Protein AF-A0A2X3KJQ7-F1 (afdb_monomer)

Secondary structure (DSSP, 8-state):
---------------HHHHHHHHHHHTS-GGG---SSSPPPPHHHHHT--TTTT-------------HHHHHHHHTT-S-HHHHHHHHHHHHHHHHHHHHHHHHHH----------PPPP------------

Sequence (132 aa):
MSMVKHKRGTSSTLDVQHEAELKALANKSDEDIDYSDIPPSSDEQWSNAERGKFYRPLKTQASVRIDADVMEWLKRPGKGYQTRLNAILREAMLRDQNKKIIQAATWRPSSKITSSTPQTLPESLPPATESR

InterPro domains:
  IPR025528 BrnA antitoxin of type II toxin-antitoxin system [PF14384] (37-93)

Mean predicted aligned error: 20.02 Å

Solvent-accessible surface area (backbone atoms only — not comparable to full-atom values): 9215 Å² total; per-residue (Å²): 137,87,82,85,80,80,77,83,68,76,86,69,78,76,49,74,67,56,54,51,51,52,53,53,58,70,70,52,60,80,86,75,59,86,49,90,91,48,79,82,83,53,72,74,69,55,73,74,58,70,85,63,85,79,72,66,83,82,82,76,92,74,96,76,92,75,59,69,67,61,51,50,60,50,42,69,88,42,88,61,38,71,60,52,50,54,49,54,52,50,50,53,51,52,53,52,52,50,52,48,52,53,49,55,68,67,60,67,80,90,76,74,86,75,84,77,78,81,83,86,78,90,80,86,83,85,84,80,82,92,82,136

pLDDT: mean 70.66, std 14.79, range [35.72, 90.31]

Foldseek 3Di:
DDDDDDDPDDPPDQDPVNVVVVVVVVPDDPVPDDCPPPDDDDVVNVVPPDPCPPDDPDDDDDDDDDDPVVVVVLCVVHPDSVVVVVVVVVVVVVVVVVVVVVVVVVPDPPPDPDPPDDDDDDDDDDDDDDDD

Structure (mmCIF, N/CA/C/O backbone):
data_AF-A0A2X3KJQ7-F1
#
_entry.id   AF-A0A2X3KJQ7-F1
#
loop_
_atom_site.group_PDB
_atom_site.id
_atom_site.type_symbol
_atom_site.label_atom_id
_atom_site.label_alt_id
_atom_site.label_comp_id
_atom_site.label_asym_id
_atom_site.label_entity_id
_atom_site.label_seq_id
_atom_site.pdbx_PDB_ins_code
_atom_site.Cartn_x
_atom_site.Cartn_y
_atom_site.Cartn_z
_atom_site.occupancy
_atom_site.B_iso_or_equiv
_atom_site.auth_seq_id
_atom_site.auth_comp_id
_atom_site.auth_asym_id
_atom_site.auth_atom_id
_atom_site.pdbx_PDB_model_num
ATOM 1 N N . MET A 1 1 ? -31.976 -4.382 -8.370 1.00 39.41 1 MET A N 1
ATOM 2 C CA . MET A 1 1 ? -31.366 -4.239 -7.030 1.00 39.41 1 MET A CA 1
ATOM 3 C C . MET A 1 1 ? -31.173 -2.751 -6.762 1.00 39.41 1 MET A C 1
ATOM 5 O O . MET A 1 1 ? -30.512 -2.094 -7.555 1.00 39.41 1 MET A O 1
ATOM 9 N N . SER A 1 2 ? -31.838 -2.214 -5.735 1.00 45.72 2 SER A N 1
ATOM 10 C CA . SER A 1 2 ? -31.801 -0.792 -5.356 1.00 45.72 2 SER A CA 1
ATOM 11 C C . SER A 1 2 ? -30.571 -0.515 -4.487 1.00 45.72 2 SER A C 1
ATOM 13 O O . SER A 1 2 ? -30.313 -1.249 -3.537 1.00 45.72 2 SER A O 1
ATOM 15 N N . MET A 1 3 ? -29.791 0.509 -4.831 1.00 62.66 3 MET A N 1
ATOM 16 C CA . MET A 1 3 ? -28.576 0.890 -4.112 1.00 62.66 3 MET A CA 1
ATOM 17 C C . MET A 1 3 ? -28.922 1.938 -3.049 1.00 62.66 3 MET A C 1
ATOM 19 O O . MET A 1 3 ? -29.200 3.091 -3.379 1.00 62.66 3 MET A O 1
ATOM 23 N N . VAL A 1 4 ? -28.907 1.545 -1.774 1.00 65.56 4 VAL A N 1
ATOM 24 C CA . VAL A 1 4 ? -29.162 2.454 -0.648 1.00 65.56 4 VAL A CA 1
ATOM 25 C C . VAL A 1 4 ? -27.935 3.347 -0.442 1.00 65.56 4 VAL A C 1
ATOM 27 O O . VAL A 1 4 ? -26.893 2.915 0.047 1.00 65.56 4 VAL A O 1
ATOM 30 N N . LYS A 1 5 ? -28.035 4.612 -0.860 1.00 59.41 5 LYS A N 1
ATOM 31 C CA . LYS A 1 5 ? -27.019 5.638 -0.590 1.00 59.41 5 LYS A CA 1
ATOM 32 C C . LYS A 1 5 ? -27.167 6.130 0.848 1.00 59.41 5 LYS A C 1
ATOM 34 O O . LYS A 1 5 ? -28.048 6.934 1.135 1.00 59.41 5 LYS A O 1
ATOM 39 N N . HIS A 1 6 ? -26.265 5.725 1.737 1.00 59.75 6 HIS A N 1
ATOM 40 C CA . HIS A 1 6 ? -26.142 6.383 3.036 1.00 59.75 6 HIS A CA 1
ATOM 41 C C . HIS A 1 6 ? -25.439 7.737 2.870 1.00 59.75 6 HIS A C 1
ATOM 43 O O . HIS A 1 6 ? -24.253 7.815 2.539 1.00 59.75 6 HIS A O 1
ATOM 49 N N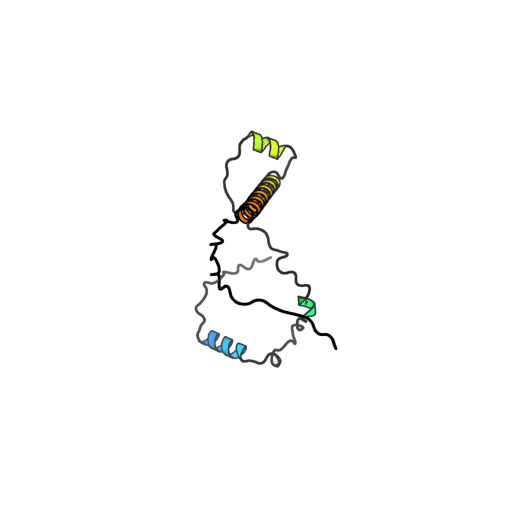 . LYS A 1 7 ? -26.177 8.824 3.110 1.00 55.22 7 LYS A N 1
ATOM 50 C CA . LYS A 1 7 ? -25.611 10.156 3.337 1.00 55.22 7 LYS A CA 1
ATOM 51 C C . LYS A 1 7 ? -24.963 10.114 4.721 1.00 55.22 7 LYS A C 1
ATOM 53 O O . LYS A 1 7 ? -25.676 10.075 5.715 1.00 55.22 7 LYS A O 1
ATOM 58 N N . ARG A 1 8 ? -23.628 10.059 4.796 1.00 54.28 8 ARG A N 1
ATOM 59 C CA . ARG A 1 8 ? -22.906 10.226 6.069 1.00 54.28 8 ARG A CA 1
ATOM 60 C C . ARG A 1 8 ? -23.232 11.627 6.583 1.00 54.28 8 ARG A C 1
ATOM 62 O O . ARG A 1 8 ? -22.736 12.608 6.033 1.00 54.28 8 ARG A O 1
ATOM 69 N N . GLY A 1 9 ? -24.176 11.700 7.517 1.00 50.09 9 GLY A N 1
ATOM 70 C CA . GLY A 1 9 ? -24.637 12.945 8.106 1.00 50.09 9 GLY A CA 1
ATOM 71 C C . GLY A 1 9 ? -23.474 13.681 8.756 1.00 50.09 9 GLY A C 1
ATOM 72 O O . GLY A 1 9 ? -22.574 13.066 9.326 1.00 50.09 9 GLY A O 1
ATOM 73 N N . THR A 1 10 ? -23.499 15.003 8.636 1.00 54.44 10 THR A N 1
ATOM 74 C CA . THR A 1 10 ? -22.808 15.925 9.539 1.00 54.44 10 THR A CA 1
ATOM 75 C C . THR A 1 10 ? -22.993 15.436 10.973 1.00 54.44 10 THR A C 1
ATOM 77 O O . THR A 1 10 ? -24.127 15.126 11.332 1.00 54.44 10 THR A O 1
ATOM 80 N N . SER A 1 11 ? -21.919 15.337 11.762 1.00 53.81 11 SER A N 1
ATOM 81 C CA . SER A 1 11 ? -21.986 14.991 13.186 1.00 53.81 11 SER A CA 1
ATOM 82 C C . SER A 1 11 ? -22.925 15.973 13.883 1.00 53.81 11 SER A C 1
ATOM 84 O O . SER A 1 11 ? -22.536 17.103 14.176 1.00 53.81 11 SER A O 1
ATOM 86 N N . SER A 1 12 ? -24.186 15.585 14.049 1.00 57.59 12 SER A N 1
ATOM 87 C CA . SER A 1 12 ? -25.163 16.369 14.782 1.00 57.59 12 SER A CA 1
ATOM 88 C C . SER A 1 12 ? -24.672 16.457 16.218 1.00 57.59 12 SER A C 1
ATOM 90 O O . SER A 1 12 ? -24.383 15.426 16.826 1.00 57.59 12 SER A O 1
ATOM 92 N N . THR A 1 13 ? -24.559 17.679 16.739 1.00 62.81 13 THR A N 1
ATOM 93 C CA . THR A 1 13 ? -24.549 17.938 18.180 1.00 62.81 13 THR A CA 1
ATOM 94 C C . THR A 1 13 ? -25.601 17.038 18.820 1.00 62.81 13 THR A C 1
ATOM 96 O O . THR A 1 13 ? -26.747 17.044 18.366 1.00 62.81 13 THR A O 1
ATOM 99 N N . LEU A 1 14 ? -25.189 16.202 19.776 1.00 64.06 14 LEU A N 1
ATOM 100 C CA . LEU A 1 14 ? -26.095 15.277 20.446 1.00 64.06 14 LEU A CA 1
ATOM 101 C C . LEU A 1 14 ? -27.209 16.106 21.086 1.00 64.06 14 LEU A C 1
ATOM 103 O O . LEU A 1 14 ? -26.937 17.058 21.815 1.00 64.06 14 LEU A O 1
ATOM 107 N N . ASP A 1 15 ? -28.455 15.796 20.741 1.00 73.81 15 ASP A N 1
ATOM 108 C CA . ASP A 1 15 ? -29.596 16.433 21.383 1.00 73.81 15 ASP A CA 1
ATOM 109 C C . ASP A 1 15 ? -29.580 16.081 22.879 1.00 73.81 15 ASP A C 1
ATOM 111 O O . ASP A 1 15 ? -29.171 14.979 23.258 1.00 73.81 15 ASP A O 1
ATOM 115 N N . VAL A 1 16 ? -30.021 16.997 23.741 1.00 78.19 16 VAL A N 1
ATOM 116 C CA . VAL A 1 16 ? -29.966 16.839 25.209 1.00 78.19 16 VAL A CA 1
ATOM 117 C C . VAL A 1 16 ? -30.714 15.575 25.651 1.00 78.19 16 VAL A C 1
ATOM 119 O O . VAL A 1 16 ? -30.316 14.906 26.606 1.00 78.19 16 VAL A O 1
ATOM 122 N N . GLN A 1 17 ? -31.768 15.209 24.916 1.00 75.88 17 GLN A N 1
ATOM 123 C CA . GLN A 1 17 ? -32.507 13.964 25.123 1.00 75.88 17 GLN A CA 1
ATOM 124 C C . GLN A 1 17 ? -31.654 12.726 24.824 1.00 75.88 17 GLN A C 1
ATOM 126 O O . GLN A 1 17 ? -31.645 11.784 25.611 1.00 75.88 17 GLN A O 1
ATOM 131 N N . HIS A 1 18 ? -30.864 12.756 23.751 1.00 77.38 18 HIS A N 1
ATOM 132 C CA . HIS A 1 18 ? -29.998 11.644 23.370 1.00 77.38 18 HIS A CA 1
ATOM 133 C C . HIS A 1 18 ? -28.847 11.444 24.365 1.00 77.38 18 HIS A C 1
ATOM 135 O O . HIS A 1 18 ? -28.485 10.317 24.694 1.00 77.38 18 HIS A O 1
ATOM 141 N N . GLU A 1 19 ? -28.292 12.528 24.914 1.00 80.69 19 GLU A N 1
ATOM 142 C CA . GLU A 1 19 ? -27.293 12.427 25.983 1.00 80.69 19 GLU A CA 1
ATOM 143 C C . GLU A 1 19 ? -27.872 11.832 27.273 1.00 80.69 19 GLU A C 1
ATOM 145 O O . GLU A 1 19 ? -27.194 11.064 27.961 1.00 80.69 19 GLU A O 1
ATOM 150 N N . ALA A 1 20 ? -29.119 12.173 27.612 1.00 83.62 20 ALA A N 1
ATOM 151 C CA . ALA A 1 20 ? -29.810 11.602 28.764 1.00 83.62 20 ALA A CA 1
ATOM 152 C C . ALA A 1 20 ? -30.093 10.103 28.568 1.00 83.62 20 ALA A C 1
ATOM 154 O O . ALA A 1 20 ? -29.878 9.319 29.493 1.00 83.62 20 ALA A O 1
ATOM 155 N N . GLU A 1 21 ? -30.490 9.691 27.362 1.00 83.19 21 GLU A N 1
ATOM 156 C CA . GLU A 1 21 ? -30.668 8.281 26.992 1.00 83.19 21 GLU A CA 1
ATOM 157 C C . GLU A 1 21 ? -29.356 7.494 27.080 1.00 83.19 21 GLU A C 1
ATOM 159 O O . GLU A 1 21 ? -29.326 6.423 27.685 1.00 83.19 21 GLU A O 1
ATOM 164 N N . LEU A 1 22 ? -28.250 8.034 26.557 1.00 83.06 22 LEU A N 1
ATOM 165 C CA . LEU A 1 22 ? -26.932 7.396 26.643 1.00 83.06 22 LEU A CA 1
ATOM 166 C C . LEU A 1 22 ? -26.462 7.241 28.094 1.00 83.06 22 LEU A C 1
ATOM 168 O O . LEU A 1 22 ? -25.930 6.194 28.455 1.00 83.06 22 LEU A O 1
ATOM 172 N N . LYS A 1 23 ? -26.690 8.251 28.943 1.00 84.44 23 LYS A N 1
ATOM 173 C CA . LYS A 1 23 ? -26.389 8.166 30.382 1.00 84.44 23 LYS A CA 1
ATOM 174 C C . LYS A 1 23 ? -27.265 7.135 31.088 1.00 84.44 23 LYS A C 1
ATOM 176 O O . LYS A 1 23 ? -26.774 6.420 31.954 1.00 84.44 23 LYS A O 1
ATOM 181 N N . ALA A 1 24 ? -28.543 7.042 30.724 1.00 84.00 24 ALA A N 1
ATOM 182 C CA . ALA A 1 24 ? -29.436 6.025 31.265 1.00 84.00 24 ALA A CA 1
ATOM 183 C C . ALA A 1 24 ? -28.998 4.614 30.847 1.00 84.00 24 ALA A C 1
ATOM 185 O O . ALA A 1 24 ? -28.987 3.722 31.686 1.00 84.00 24 ALA A O 1
ATOM 186 N N . LEU A 1 25 ? -28.591 4.419 29.589 1.00 82.50 25 LEU A N 1
ATOM 187 C CA . LEU A 1 25 ? -28.057 3.147 29.093 1.00 82.50 25 LEU A CA 1
ATOM 188 C C . LEU A 1 25 ? -26.731 2.772 29.764 1.00 82.50 25 LEU A C 1
ATOM 190 O O . LEU A 1 25 ? -26.563 1.621 30.138 1.00 82.50 25 LEU A O 1
ATOM 194 N N . ALA A 1 26 ? -25.830 3.734 29.976 1.00 81.75 26 ALA A N 1
ATOM 195 C CA . ALA A 1 26 ? -24.552 3.499 30.651 1.00 81.75 26 ALA A CA 1
ATOM 196 C C . ALA A 1 26 ? -24.698 3.108 32.134 1.00 81.75 26 ALA A C 1
ATOM 198 O O . ALA A 1 26 ? -23.788 2.508 32.694 1.00 81.75 26 ALA A O 1
ATOM 199 N N . ASN A 1 27 ? -25.820 3.464 32.768 1.00 82.75 27 ASN A N 1
ATOM 200 C CA . ASN A 1 27 ? -26.117 3.130 34.163 1.00 82.75 27 ASN A CA 1
ATOM 201 C C . ASN A 1 27 ? -26.928 1.831 34.326 1.00 82.75 27 ASN A C 1
ATOM 203 O O . ASN A 1 27 ? -27.179 1.428 35.461 1.00 82.75 27 ASN A O 1
ATOM 207 N N . LYS A 1 28 ? -27.385 1.201 33.234 1.00 81.06 28 LYS A N 1
ATOM 208 C CA . LYS A 1 28 ? -28.057 -0.105 33.304 1.00 81.06 28 LYS A CA 1
ATOM 209 C C . LYS A 1 28 ? -27.034 -1.206 33.580 1.00 81.06 28 LYS A C 1
ATOM 211 O O . LYS A 1 28 ? -25.897 -1.113 33.129 1.00 81.06 28 LYS A O 1
ATOM 216 N N . SER A 1 29 ? -27.453 -2.226 34.326 1.00 80.12 29 SER A N 1
ATOM 217 C CA . SER A 1 29 ? -26.643 -3.420 34.567 1.00 80.12 29 SER A CA 1
ATOM 218 C C . SER A 1 29 ? -26.589 -4.282 33.308 1.00 80.12 29 SER A C 1
ATOM 220 O O . SER A 1 29 ? -27.579 -4.375 32.580 1.00 80.12 29 SER A O 1
ATOM 222 N N . ASP A 1 30 ? -25.466 -4.963 33.086 1.00 74.50 30 ASP A N 1
ATOM 223 C CA . ASP A 1 30 ? -25.308 -5.900 31.970 1.00 74.50 30 ASP A CA 1
ATOM 224 C C . ASP A 1 30 ? -26.293 -7.085 32.060 1.00 74.50 30 ASP A C 1
ATOM 226 O O . ASP A 1 30 ? -26.659 -7.670 31.043 1.00 74.50 30 ASP A O 1
ATOM 230 N N . GLU A 1 31 ? -26.779 -7.413 33.263 1.00 75.94 31 GLU A N 1
ATOM 231 C CA . GLU A 1 31 ? -27.771 -8.476 33.498 1.00 75.94 31 GLU A CA 1
ATOM 232 C C . GLU A 1 31 ? -29.174 -8.129 32.970 1.00 75.94 31 GLU A C 1
ATOM 234 O O . GLU A 1 31 ? -29.962 -9.029 32.682 1.00 75.94 31 GLU A O 1
ATOM 239 N N . ASP A 1 32 ? -29.478 -6.837 32.807 1.00 78.69 32 ASP A N 1
ATOM 240 C CA . ASP A 1 32 ? -30.759 -6.354 32.275 1.00 78.69 32 ASP A CA 1
ATOM 241 C C . ASP A 1 32 ? -30.767 -6.291 30.732 1.00 78.69 32 ASP A C 1
ATOM 243 O O . ASP A 1 32 ? -31.736 -5.819 30.124 1.00 78.69 32 ASP A O 1
ATOM 247 N N . ILE A 1 33 ? -29.679 -6.717 30.076 1.00 79.56 33 ILE A N 1
ATOM 248 C CA . ILE A 1 33 ? -29.561 -6.724 28.616 1.00 79.56 33 ILE A CA 1
ATOM 249 C C . ILE A 1 33 ? -30.283 -7.955 28.054 1.00 79.56 33 ILE A C 1
ATOM 251 O O . ILE A 1 33 ? -29.944 -9.099 28.348 1.00 79.56 33 ILE A O 1
ATOM 255 N N . ASP A 1 34 ? -31.278 -7.714 27.204 1.00 80.38 34 ASP A N 1
ATOM 256 C CA . ASP A 1 34 ? -32.017 -8.768 26.511 1.00 80.38 34 ASP A CA 1
ATOM 257 C C . ASP A 1 34 ? -31.211 -9.328 25.324 1.00 80.38 34 ASP A C 1
ATOM 259 O O . ASP A 1 34 ? -30.961 -8.633 24.337 1.00 80.38 34 ASP A O 1
ATOM 263 N N . TYR A 1 35 ? -30.830 -10.605 25.417 1.00 76.44 35 TYR A N 1
ATOM 264 C CA . TYR A 1 35 ? -30.118 -11.364 24.379 1.00 76.44 35 TYR A CA 1
ATOM 265 C C . TYR A 1 35 ? -31.026 -12.349 23.618 1.00 76.44 35 TYR A C 1
ATOM 267 O O . TYR A 1 35 ? -30.534 -13.252 22.941 1.00 76.44 35 TYR A O 1
ATOM 275 N N . SER A 1 36 ? -32.353 -12.223 23.724 1.00 80.00 36 SER A N 1
ATOM 276 C CA . SER A 1 36 ? -33.303 -13.170 23.117 1.00 80.00 36 SER A CA 1
ATOM 277 C C . SER A 1 36 ? -33.192 -13.285 21.588 1.00 80.00 36 SER A C 1
ATOM 279 O O . SER A 1 36 ? -33.422 -14.366 21.046 1.00 80.00 36 SER A O 1
ATOM 281 N N . ASP A 1 37 ? -32.804 -12.208 20.898 1.00 82.56 37 ASP A N 1
ATOM 282 C CA . ASP A 1 37 ? -32.635 -12.171 19.434 1.00 82.56 37 ASP A CA 1
ATOM 283 C C . ASP A 1 37 ? -31.206 -12.532 18.977 1.00 82.56 37 ASP A C 1
ATOM 285 O O . ASP A 1 37 ? -30.989 -12.987 17.854 1.00 82.56 37 ASP A O 1
ATOM 289 N N . ILE A 1 38 ? -30.196 -12.344 19.836 1.00 76.19 38 ILE A N 1
ATOM 290 C CA . ILE A 1 38 ? -28.784 -12.475 19.453 1.00 76.19 38 ILE A CA 1
ATOM 291 C C . ILE A 1 38 ? -28.026 -13.233 20.546 1.00 76.19 38 ILE A C 1
ATOM 293 O O . ILE A 1 38 ? -27.890 -12.711 21.653 1.00 76.19 38 ILE A O 1
ATOM 297 N N . PRO A 1 39 ? -27.472 -14.426 20.250 1.00 77.12 39 PRO A N 1
ATOM 298 C CA . PRO A 1 39 ? -26.730 -15.184 21.244 1.00 77.12 39 PRO A CA 1
ATOM 299 C C . PRO A 1 39 ? -25.523 -14.373 21.743 1.00 77.12 39 PRO A C 1
ATOM 301 O O . PRO A 1 39 ? -24.845 -13.725 20.936 1.00 77.12 39 PRO A O 1
ATOM 304 N N . PRO A 1 40 ? -25.225 -14.415 23.052 1.00 75.00 40 PRO A N 1
ATOM 305 C CA . PRO A 1 40 ? -24.106 -13.681 23.620 1.00 75.00 40 PRO A CA 1
ATOM 306 C C . PRO A 1 40 ? -22.794 -14.165 22.999 1.00 75.00 40 PRO A C 1
ATOM 308 O O . PRO A 1 40 ? -22.551 -15.368 22.870 1.00 75.00 40 PRO A O 1
ATOM 311 N N . SER A 1 41 ? -21.933 -13.225 22.605 1.00 72.62 41 SER A N 1
ATOM 312 C CA . SER A 1 41 ? -20.613 -13.580 22.093 1.00 72.62 41 SER A CA 1
ATOM 313 C C . SER A 1 41 ? -19.720 -14.024 23.248 1.00 72.62 41 SER A C 1
ATOM 315 O O . SER A 1 41 ? -19.435 -13.225 24.136 1.00 72.62 41 SER A O 1
ATOM 317 N N . SER A 1 42 ? -19.264 -15.274 23.238 1.00 75.94 42 SER A N 1
ATOM 318 C CA . SER A 1 42 ? -18.309 -15.778 24.233 1.00 75.94 42 SER A CA 1
ATOM 319 C C . SER A 1 42 ? -16.906 -15.223 23.980 1.00 75.94 42 SER A C 1
ATOM 321 O O . SER A 1 42 ? -16.511 -15.091 22.818 1.00 75.94 42 SER A O 1
ATOM 323 N N . ASP A 1 43 ? -16.103 -15.029 25.025 1.00 71.62 43 ASP A N 1
ATOM 324 C CA . ASP A 1 43 ? -14.681 -14.658 24.903 1.00 71.62 43 ASP A CA 1
ATOM 325 C C . ASP A 1 43 ? -13.883 -15.630 24.010 1.00 71.62 43 ASP A C 1
ATOM 327 O O . ASP A 1 43 ? -12.956 -15.233 23.300 1.00 71.62 43 ASP A O 1
ATOM 331 N N . GLU A 1 44 ? -14.296 -16.899 23.948 1.00 72.56 44 GLU A N 1
ATOM 332 C CA . GLU A 1 44 ? -13.712 -17.913 23.064 1.00 72.56 44 GLU A CA 1
ATOM 333 C C . GLU A 1 44 ? -13.860 -17.568 21.571 1.00 72.56 44 GLU A C 1
ATOM 335 O O . GLU A 1 44 ? -12.953 -17.839 20.782 1.00 72.56 44 GLU A O 1
ATOM 340 N N . GLN A 1 45 ? -14.948 -16.901 21.170 1.00 69.06 45 GLN A N 1
ATOM 341 C CA . GLN A 1 45 ? -15.146 -16.435 19.789 1.00 69.06 45 GLN A CA 1
ATOM 342 C C . GLN A 1 45 ? -14.207 -15.273 19.445 1.00 69.06 45 GLN A C 1
ATOM 344 O O . GLN A 1 45 ? -13.779 -15.139 18.297 1.00 69.06 45 GLN A O 1
ATOM 349 N N . TRP A 1 46 ? -13.843 -14.466 20.442 1.00 71.69 46 TRP A N 1
ATOM 350 C CA . TRP A 1 46 ? -12.911 -13.351 20.293 1.00 71.69 46 TRP A CA 1
ATOM 351 C C . TRP A 1 46 ? -11.443 -13.777 20.392 1.00 71.69 46 TRP A C 1
ATOM 353 O O . TRP A 1 46 ? -10.581 -13.091 19.845 1.00 71.69 4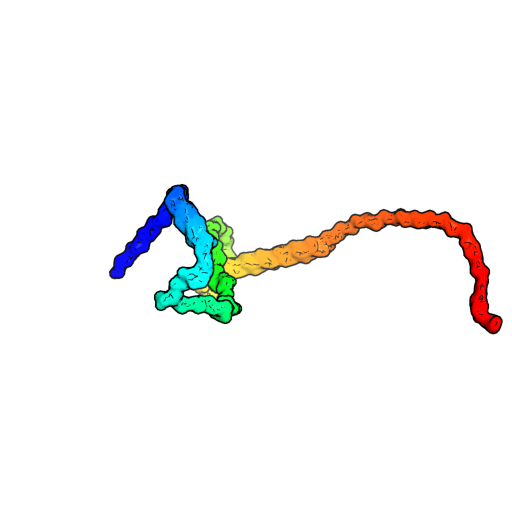6 TRP A O 1
ATOM 363 N N . SER A 1 47 ? -11.146 -14.929 21.002 1.00 72.88 47 SER A N 1
ATOM 364 C CA . SER A 1 47 ? -9.775 -15.451 21.138 1.00 72.88 47 SER A CA 1
ATOM 365 C C . SER A 1 47 ? -9.048 -15.625 19.793 1.00 72.88 47 SER A C 1
ATOM 367 O O . SER A 1 47 ? -7.847 -15.384 19.694 1.00 72.88 47 SER A O 1
ATOM 369 N N . ASN A 1 48 ? -9.793 -15.963 18.736 1.00 68.69 48 ASN A N 1
ATOM 370 C CA . ASN A 1 48 ? -9.283 -16.131 17.372 1.00 68.69 48 ASN A CA 1
ATOM 371 C C . ASN A 1 48 ? -9.534 -14.903 16.476 1.00 68.69 48 ASN A C 1
ATOM 373 O O . ASN A 1 48 ? -9.324 -14.960 15.259 1.00 68.69 48 ASN A O 1
ATOM 377 N N . ALA A 1 49 ? -10.017 -13.791 17.038 1.00 68.56 49 ALA A N 1
ATOM 378 C CA . ALA A 1 49 ? -10.312 -12.590 16.274 1.00 68.56 49 ALA A CA 1
ATOM 379 C C . ALA A 1 49 ? -9.012 -11.890 15.848 1.00 68.56 49 ALA A C 1
ATOM 381 O O . ALA A 1 49 ? -8.388 -11.130 16.587 1.00 68.56 49 ALA A O 1
ATOM 382 N N . GLU A 1 50 ? -8.602 -12.117 14.603 1.00 68.19 50 GLU A N 1
ATOM 383 C CA . GLU A 1 50 ? -7.439 -11.449 14.026 1.00 68.19 50 GLU A CA 1
ATOM 384 C C . GLU A 1 50 ? -7.768 -9.998 13.636 1.00 68.19 50 GLU A C 1
ATOM 386 O O . GLU A 1 50 ? -8.355 -9.706 12.584 1.00 68.19 50 GLU A O 1
ATOM 391 N N . ARG A 1 51 ? -7.341 -9.051 14.477 1.00 67.88 51 ARG A N 1
ATOM 392 C CA . ARG A 1 51 ? -7.434 -7.619 14.180 1.00 67.88 51 ARG A CA 1
ATOM 393 C C . ARG A 1 51 ? -6.509 -7.271 13.010 1.00 67.88 51 ARG A C 1
ATOM 395 O O . ARG A 1 51 ? -5.295 -7.402 13.099 1.00 67.88 51 ARG A O 1
ATOM 402 N N . GLY A 1 52 ? -7.083 -6.762 11.920 1.00 64.25 52 GLY A N 1
ATOM 403 C CA . GLY A 1 52 ? -6.306 -6.192 10.815 1.00 64.25 52 GLY A CA 1
ATOM 404 C C . GLY A 1 52 ? -6.056 -7.100 9.608 1.00 64.25 52 GLY A C 1
ATOM 405 O O . GLY A 1 52 ? -5.324 -6.670 8.719 1.00 64.25 52 GLY A O 1
ATOM 406 N N . LYS A 1 53 ? -6.713 -8.270 9.480 1.00 61.53 53 LYS A N 1
ATOM 407 C CA . LYS A 1 53 ? -6.672 -9.084 8.234 1.00 61.53 53 LYS A CA 1
ATOM 408 C C . LYS A 1 53 ? -6.949 -8.280 6.960 1.00 61.53 53 LYS A C 1
ATOM 410 O O . LYS A 1 53 ? -6.423 -8.584 5.894 1.00 61.53 53 LYS A O 1
ATOM 415 N N . PHE A 1 54 ? -7.775 -7.243 7.067 1.00 60.16 54 PHE A N 1
ATOM 416 C CA . PHE A 1 54 ? -8.162 -6.389 5.945 1.00 60.16 54 PHE A CA 1
ATOM 417 C C . PHE A 1 54 ? -7.340 -5.103 5.824 1.00 60.16 54 PHE A C 1
ATOM 419 O O . PHE A 1 54 ? -7.689 -4.244 5.011 1.00 60.16 54 PHE A O 1
ATOM 426 N N . TYR A 1 55 ? -6.256 -4.944 6.593 1.00 59.91 55 TYR A N 1
ATOM 427 C CA . TYR A 1 55 ? -5.381 -3.789 6.440 1.00 59.91 55 TYR A CA 1
ATOM 428 C C . TYR A 1 55 ? -4.726 -3.819 5.057 1.00 59.91 55 TYR A C 1
ATOM 430 O O . TYR A 1 55 ? -3.809 -4.589 4.771 1.00 59.91 55 TYR A O 1
ATOM 438 N N . ARG A 1 56 ? -5.220 -2.956 4.172 1.00 63.22 56 ARG A N 1
ATOM 439 C CA . ARG A 1 56 ? -4.614 -2.682 2.875 1.00 63.22 56 ARG A CA 1
ATOM 440 C C . ARG A 1 56 ? -3.908 -1.337 2.985 1.00 63.22 56 ARG A C 1
ATOM 442 O O . ARG A 1 56 ? -4.583 -0.343 3.251 1.00 63.22 56 ARG A O 1
ATOM 449 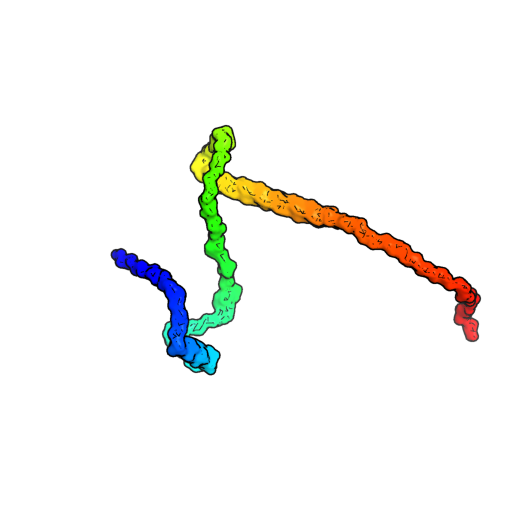N N . PRO A 1 57 ? -2.586 -1.276 2.757 1.00 68.25 57 PRO A N 1
ATOM 450 C CA . PRO A 1 57 ? -1.887 -0.008 2.633 1.00 68.25 57 PRO A CA 1
ATOM 451 C C . PRO A 1 57 ? -2.605 0.862 1.599 1.00 68.25 57 PRO A C 1
ATOM 453 O O . PRO A 1 57 ? -2.775 0.448 0.446 1.00 68.25 57 PRO A O 1
ATOM 456 N N . LEU A 1 58 ? -3.059 2.040 2.027 1.00 68.44 58 LEU A N 1
ATOM 457 C CA . LEU A 1 58 ? -3.688 3.023 1.154 1.00 68.44 58 LEU A CA 1
ATOM 458 C C . LEU A 1 58 ? -2.661 3.425 0.096 1.00 68.44 58 LEU A C 1
ATOM 460 O O . LEU A 1 58 ? -1.619 4.000 0.404 1.00 68.44 58 LEU A O 1
ATOM 464 N N . LYS A 1 59 ? -2.926 3.061 -1.159 1.00 66.06 59 LYS A N 1
ATOM 465 C CA . LYS A 1 59 ? -2.067 3.447 -2.275 1.00 66.06 59 LYS A CA 1
ATOM 466 C C . LYS A 1 59 ? -2.332 4.914 -2.582 1.00 66.06 59 LYS A C 1
ATOM 468 O O . LYS A 1 59 ? -3.332 5.239 -3.215 1.00 66.06 59 LYS A O 1
ATOM 473 N N . THR A 1 60 ? -1.447 5.790 -2.131 1.00 70.69 60 THR A N 1
ATOM 474 C CA . THR A 1 60 ? -1.480 7.201 -2.517 1.00 70.69 60 THR A CA 1
ATOM 475 C C . THR A 1 60 ? -1.009 7.332 -3.963 1.00 70.69 60 THR A C 1
ATOM 477 O O . THR A 1 60 ? 0.047 6.814 -4.327 1.00 70.69 60 THR A O 1
ATOM 480 N N . GLN A 1 61 ? -1.795 8.005 -4.804 1.00 69.19 61 GLN A N 1
ATOM 481 C CA . GLN A 1 61 ? -1.403 8.288 -6.181 1.00 69.19 61 GLN A CA 1
ATOM 482 C C . GLN A 1 61 ? -0.337 9.389 -6.184 1.00 69.19 61 GLN A C 1
ATOM 484 O O . GLN A 1 61 ? -0.636 10.551 -5.926 1.00 69.19 61 GLN A O 1
ATOM 489 N N . ALA A 1 62 ? 0.904 9.021 -6.496 1.00 72.00 62 ALA A N 1
ATOM 490 C CA . ALA A 1 62 ? 1.988 9.956 -6.770 1.00 72.00 62 ALA A CA 1
ATOM 491 C C . ALA A 1 62 ? 2.369 9.859 -8.254 1.00 72.00 62 ALA A C 1
ATOM 493 O O . ALA A 1 62 ? 2.565 8.760 -8.776 1.00 72.00 62 ALA A O 1
ATOM 494 N N . SER A 1 63 ? 2.458 10.999 -8.944 1.00 75.00 63 SER A N 1
ATOM 495 C CA . SER A 1 63 ? 2.921 11.057 -10.334 1.00 75.00 63 SER A CA 1
ATOM 496 C C . SER A 1 63 ? 4.435 11.253 -10.350 1.00 75.00 63 SER A C 1
ATOM 498 O O . SER A 1 63 ? 4.918 12.351 -10.085 1.00 75.00 63 SER A O 1
ATOM 500 N N . VAL A 1 64 ? 5.181 10.192 -10.655 1.00 81.75 64 VAL A N 1
ATOM 501 C CA . VAL A 1 64 ? 6.650 10.203 -10.744 1.00 81.75 64 VAL A CA 1
ATOM 502 C C . VAL A 1 64 ? 7.061 9.915 -12.186 1.00 81.75 64 VAL A C 1
ATOM 504 O O . VAL A 1 64 ? 6.476 9.047 -12.836 1.00 81.75 64 VAL A O 1
ATOM 507 N N . ARG A 1 65 ? 8.055 10.649 -12.696 1.00 84.25 65 ARG A N 1
ATOM 508 C CA . ARG A 1 65 ? 8.677 10.359 -13.994 1.00 84.25 65 ARG A CA 1
ATOM 509 C C . ARG A 1 65 ? 9.748 9.290 -13.798 1.00 84.25 65 ARG A C 1
ATOM 511 O O . ARG A 1 65 ? 10.547 9.400 -12.877 1.00 84.25 65 ARG A O 1
ATOM 518 N N . ILE A 1 66 ? 9.722 8.264 -14.640 1.00 84.81 66 ILE A N 1
ATOM 519 C CA . ILE A 1 66 ? 10.677 7.153 -14.634 1.00 84.81 66 ILE A CA 1
ATOM 520 C C . ILE A 1 66 ? 11.361 7.145 -15.998 1.00 84.81 66 ILE A C 1
ATOM 522 O O . ILE A 1 66 ? 10.690 7.369 -17.010 1.00 84.81 66 ILE A O 1
ATOM 526 N N . ASP A 1 67 ? 12.666 6.891 -16.014 1.00 89.31 67 ASP A N 1
ATOM 527 C CA . ASP A 1 67 ? 13.448 6.778 -17.240 1.00 89.31 67 ASP A CA 1
ATOM 528 C C . ASP A 1 67 ? 12.950 5.635 -18.146 1.00 89.31 67 ASP A C 1
ATOM 530 O O . ASP A 1 67 ? 12.351 4.644 -17.703 1.00 89.31 67 ASP A O 1
ATOM 534 N N . ALA A 1 68 ? 13.150 5.801 -19.454 1.00 86.88 68 ALA A N 1
ATOM 535 C CA . ALA A 1 68 ? 12.588 4.910 -20.468 1.00 86.88 68 ALA A CA 1
ATOM 536 C C . ALA A 1 68 ? 13.199 3.497 -20.430 1.00 86.88 68 ALA A C 1
ATOM 538 O O . ALA A 1 68 ? 12.486 2.512 -20.622 1.00 86.88 68 ALA A O 1
ATOM 539 N N . ASP A 1 69 ? 14.487 3.398 -20.121 1.00 89.44 69 ASP A N 1
ATOM 540 C CA . ASP A 1 69 ? 15.253 2.160 -19.961 1.00 89.44 69 ASP A CA 1
ATOM 541 C C . ASP A 1 69 ? 14.793 1.348 -18.738 1.00 89.44 69 ASP A C 1
ATOM 543 O O . ASP A 1 69 ? 14.563 0.138 -18.827 1.00 89.44 69 ASP A O 1
ATOM 547 N N . VAL A 1 70 ? 14.558 2.019 -17.608 1.00 87.38 70 VAL A N 1
ATOM 548 C CA . VAL A 1 70 ? 13.994 1.414 -16.394 1.00 87.38 70 VAL A CA 1
ATOM 549 C C . VAL A 1 70 ? 12.582 0.909 -16.673 1.00 87.38 70 VAL A C 1
ATOM 551 O O . VAL A 1 70 ? 12.203 -0.185 -16.242 1.00 87.38 70 VAL A O 1
ATOM 554 N N . MET A 1 71 ? 11.799 1.673 -17.438 1.00 87.06 71 MET A N 1
ATOM 555 C CA . MET A 1 71 ? 10.456 1.270 -17.835 1.00 87.06 71 MET A CA 1
ATOM 556 C C . MET A 1 71 ? 10.465 0.039 -18.749 1.00 87.06 71 MET A C 1
ATOM 558 O O . MET A 1 71 ? 9.630 -0.857 -18.589 1.00 87.06 71 MET A O 1
ATOM 562 N N . GLU A 1 72 ? 11.392 -0.021 -19.700 1.00 89.19 72 GLU A N 1
ATOM 563 C CA . GLU A 1 72 ? 11.569 -1.163 -20.594 1.00 89.19 72 GLU A CA 1
ATOM 564 C C . GLU A 1 72 ? 11.995 -2.413 -19.816 1.00 89.19 72 GLU A C 1
ATOM 566 O O . GLU A 1 72 ? 11.373 -3.472 -19.949 1.00 89.19 72 GLU A O 1
ATOM 571 N N . TRP A 1 73 ? 12.966 -2.276 -18.911 1.00 89.44 73 TRP A N 1
ATOM 572 C CA . TRP A 1 73 ? 13.398 -3.355 -18.026 1.00 89.44 73 TRP A CA 1
ATOM 573 C C . TRP A 1 73 ? 12.251 -3.887 -17.156 1.00 89.44 73 TRP A C 1
ATOM 575 O O . TRP A 1 73 ? 12.031 -5.099 -17.090 1.00 89.44 73 TRP A O 1
ATOM 585 N N . LEU A 1 74 ? 11.448 -2.999 -16.560 1.00 88.81 74 LEU A N 1
ATOM 586 C CA . LEU A 1 74 ? 10.272 -3.381 -15.772 1.00 88.81 74 LEU A CA 1
ATOM 587 C C . LEU A 1 74 ? 9.187 -4.064 -16.613 1.00 88.81 74 LEU A C 1
ATOM 589 O O . LEU A 1 74 ? 8.413 -4.865 -16.083 1.00 88.81 74 LEU A O 1
ATOM 593 N N . LYS A 1 75 ? 9.100 -3.779 -17.913 1.00 88.94 75 LYS A N 1
ATOM 594 C CA . LYS A 1 75 ? 8.137 -4.424 -18.817 1.00 88.94 75 LYS A CA 1
ATOM 595 C C . LYS A 1 75 ? 8.601 -5.784 -19.340 1.00 88.94 75 LYS A C 1
ATOM 597 O O . LYS A 1 75 ? 7.733 -6.560 -19.732 1.00 88.94 75 LYS A O 1
ATOM 602 N N . ARG A 1 76 ? 9.900 -6.119 -19.294 1.00 88.75 76 ARG A N 1
ATOM 603 C CA . ARG A 1 76 ? 10.447 -7.402 -19.802 1.00 88.75 76 ARG A CA 1
ATOM 604 C C . ARG A 1 76 ? 9.679 -8.657 -19.344 1.00 88.75 76 ARG A C 1
ATOM 606 O O . ARG A 1 76 ? 9.375 -9.487 -20.191 1.00 88.75 76 ARG A O 1
ATOM 613 N N . PRO A 1 77 ? 9.292 -8.803 -18.061 1.00 84.25 77 PRO A N 1
ATOM 614 C CA . PRO A 1 77 ? 8.533 -9.963 -17.575 1.00 84.25 77 PRO A CA 1
ATOM 615 C C . PRO A 1 77 ? 7.026 -9.928 -17.897 1.00 84.25 77 PRO A C 1
ATOM 617 O O . PRO A 1 77 ? 6.276 -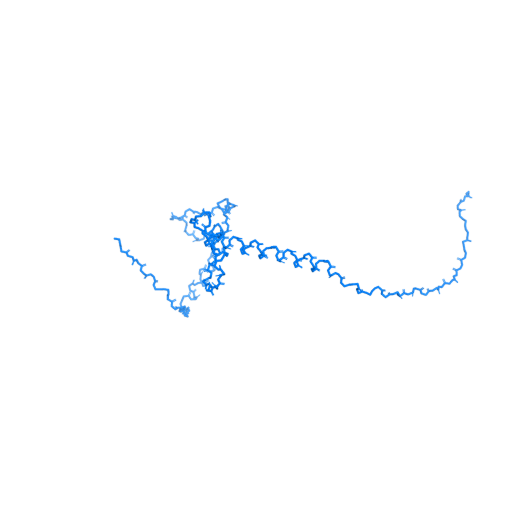10.770 -17.411 1.00 84.25 77 PRO A O 1
ATOM 620 N N . GLY A 1 78 ? 6.541 -8.933 -18.649 1.00 85.62 78 GLY A N 1
ATOM 621 C CA . GLY A 1 78 ? 5.141 -8.819 -19.066 1.00 85.62 78 GLY A CA 1
ATOM 622 C C . GLY A 1 78 ? 4.274 -7.925 -18.170 1.00 85.62 78 GLY A C 1
ATOM 623 O O . GLY A 1 78 ? 4.738 -6.925 -17.612 1.00 85.62 78 GLY A O 1
ATOM 624 N N . LYS A 1 79 ? 2.978 -8.257 -18.052 1.00 82.00 79 LYS A N 1
ATOM 625 C CA . LYS A 1 79 ? 1.981 -7.474 -17.292 1.00 82.00 79 LYS A CA 1
ATOM 626 C C . LYS A 1 79 ? 2.341 -7.378 -15.798 1.00 82.00 79 LYS A C 1
ATOM 628 O O . LYS A 1 79 ? 3.040 -8.219 -15.239 1.00 82.00 79 LYS A O 1
ATOM 633 N N . GLY A 1 80 ? 1.879 -6.312 -15.140 1.00 85.69 80 GLY A N 1
ATOM 634 C CA . GLY A 1 80 ? 2.068 -6.120 -13.693 1.00 85.69 80 GLY A CA 1
ATOM 635 C C . GLY A 1 80 ? 3.320 -5.338 -13.274 1.00 85.69 80 GLY A C 1
ATOM 636 O O . GLY A 1 80 ? 3.726 -5.423 -12.115 1.00 85.69 80 GLY A O 1
ATOM 637 N N . TYR A 1 81 ? 3.917 -4.545 -14.170 1.00 88.31 81 TYR A N 1
ATOM 638 C CA . TYR A 1 81 ? 5.069 -3.693 -13.840 1.00 88.31 81 TYR A CA 1
ATOM 639 C C . TYR A 1 81 ? 4.794 -2.741 -12.658 1.00 88.31 81 TYR A C 1
ATOM 641 O O . TYR A 1 81 ? 5.682 -2.520 -11.847 1.00 88.31 81 TYR A O 1
ATOM 649 N N . GLN A 1 82 ? 3.562 -2.231 -12.495 1.00 84.00 82 GLN A N 1
ATOM 650 C CA . GLN A 1 82 ? 3.192 -1.349 -11.373 1.00 84.00 82 GLN A CA 1
ATOM 651 C C . GLN A 1 82 ? 3.296 -2.055 -10.014 1.00 84.00 82 GLN A C 1
ATOM 653 O O . GLN A 1 82 ? 3.693 -1.454 -9.016 1.00 84.00 82 GLN A O 1
ATOM 658 N N . THR A 1 83 ? 2.936 -3.338 -9.956 1.00 86.06 83 THR A N 1
ATOM 659 C CA . THR A 1 83 ? 3.054 -4.144 -8.735 1.00 86.06 83 THR A CA 1
ATOM 660 C C . THR A 1 83 ? 4.521 -4.395 -8.407 1.00 86.06 83 THR A C 1
ATOM 662 O O . THR A 1 83 ? 4.917 -4.256 -7.253 1.00 86.06 83 THR A O 1
ATOM 665 N N . ARG A 1 84 ? 5.339 -4.687 -9.426 1.00 86.88 84 ARG A N 1
ATOM 666 C CA . ARG A 1 84 ? 6.786 -4.894 -9.275 1.00 86.88 84 ARG A CA 1
ATOM 667 C C . ARG A 1 84 ? 7.518 -3.617 -8.868 1.00 86.88 84 ARG A C 1
ATOM 669 O O . ARG A 1 84 ? 8.316 -3.662 -7.942 1.00 86.88 84 ARG A O 1
ATOM 676 N N . LEU A 1 85 ? 7.169 -2.477 -9.461 1.00 88.00 85 LEU A N 1
ATOM 677 C CA . LEU A 1 85 ? 7.681 -1.166 -9.058 1.00 88.00 85 LEU A CA 1
ATOM 678 C C . LEU A 1 85 ? 7.415 -0.901 -7.571 1.00 88.00 85 LEU A C 1
ATOM 680 O O . LEU A 1 85 ? 8.332 -0.582 -6.824 1.00 88.00 85 LEU A O 1
ATOM 684 N N . ASN A 1 86 ? 6.174 -1.099 -7.117 1.00 86.75 86 ASN A N 1
ATOM 685 C CA . ASN A 1 86 ? 5.830 -0.915 -5.706 1.00 86.75 86 ASN A CA 1
ATOM 686 C C . ASN A 1 86 ? 6.569 -1.894 -4.777 1.00 86.75 86 ASN A C 1
ATOM 688 O O . ASN A 1 86 ? 6.906 -1.526 -3.654 1.00 86.75 86 ASN A O 1
ATOM 692 N N . ALA A 1 87 ? 6.821 -3.129 -5.223 1.00 88.00 87 ALA A N 1
ATOM 693 C CA . ALA A 1 87 ? 7.598 -4.103 -4.458 1.00 88.00 87 ALA A CA 1
ATOM 694 C C . ALA A 1 87 ? 9.063 -3.663 -4.301 1.00 88.00 87 ALA A C 1
ATOM 696 O O . ALA A 1 87 ? 9.566 -3.651 -3.180 1.00 88.00 87 ALA A O 1
ATOM 697 N N . ILE A 1 88 ? 9.699 -3.215 -5.390 1.00 90.06 88 ILE A N 1
ATOM 698 C CA . ILE A 1 88 ? 11.079 -2.699 -5.389 1.00 90.06 88 ILE A CA 1
ATOM 699 C C . ILE A 1 88 ? 11.196 -1.471 -4.479 1.00 90.06 88 ILE A C 1
ATOM 701 O O . ILE A 1 88 ? 12.107 -1.391 -3.660 1.00 90.06 88 ILE A O 1
ATOM 705 N N . LEU A 1 89 ? 10.251 -0.530 -4.574 1.00 88.12 89 LEU A N 1
ATOM 706 C CA . LEU A 1 89 ? 10.238 0.662 -3.721 1.00 88.12 89 LEU A CA 1
ATOM 707 C C . LEU A 1 89 ? 10.093 0.305 -2.237 1.00 88.12 89 LEU A C 1
ATOM 709 O O . LEU A 1 89 ? 10.794 0.870 -1.398 1.00 88.12 89 LEU A O 1
ATOM 713 N N . ARG A 1 90 ? 9.221 -0.657 -1.904 1.00 87.25 90 ARG A N 1
ATOM 714 C CA . ARG A 1 90 ? 9.071 -1.145 -0.525 1.00 87.25 90 ARG A CA 1
ATOM 715 C C . ARG A 1 90 ? 10.362 -1.783 -0.020 1.00 87.25 90 ARG A C 1
ATOM 717 O O . ARG A 1 90 ? 10.766 -1.520 1.107 1.00 87.25 90 ARG A O 1
ATOM 724 N N . GLU A 1 91 ? 11.005 -2.608 -0.835 1.00 89.56 91 GLU A N 1
ATOM 725 C CA . GLU A 1 91 ? 12.267 -3.244 -0.469 1.00 89.56 91 GLU A CA 1
ATOM 726 C C . GLU A 1 91 ? 13.377 -2.209 -0.238 1.00 89.56 91 GLU A C 1
ATOM 728 O O . GLU A 1 91 ? 14.069 -2.265 0.779 1.00 89.56 91 GLU A O 1
ATOM 733 N N . ALA A 1 92 ? 13.510 -1.224 -1.128 1.00 90.31 92 ALA A N 1
ATOM 734 C CA . ALA A 1 92 ? 14.470 -0.133 -0.980 1.00 90.31 92 ALA A CA 1
ATOM 735 C C . ALA A 1 92 ? 14.222 0.684 0.301 1.00 90.31 92 ALA A C 1
ATOM 737 O O . ALA A 1 92 ? 15.163 0.963 1.043 1.00 90.31 92 ALA A O 1
ATOM 738 N N . MET A 1 93 ? 12.958 1.002 0.602 1.00 89.56 93 MET A N 1
ATOM 739 C CA . MET A 1 93 ? 12.556 1.682 1.838 1.00 89.56 93 MET A CA 1
ATOM 740 C C . MET A 1 93 ? 12.947 0.879 3.086 1.00 89.56 93 MET A C 1
ATOM 742 O O . MET A 1 93 ? 13.531 1.438 4.011 1.00 89.56 93 MET A O 1
ATOM 746 N N . LEU A 1 94 ? 12.652 -0.425 3.123 1.00 89.31 94 LEU A N 1
ATOM 747 C CA . LEU A 1 94 ? 12.988 -1.284 4.265 1.00 89.31 94 LEU A CA 1
ATOM 748 C C . LEU A 1 94 ? 14.504 -1.403 4.463 1.00 89.31 94 LEU A C 1
ATOM 750 O O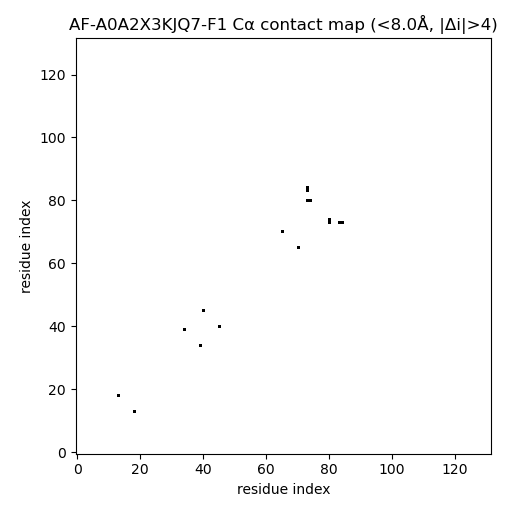 . LEU A 1 94 ? 14.985 -1.342 5.594 1.00 89.31 94 LEU A O 1
ATOM 754 N N . ARG A 1 95 ? 15.267 -1.524 3.370 1.00 88.25 95 ARG A N 1
ATOM 755 C CA . ARG A 1 95 ? 16.737 -1.544 3.412 1.00 88.25 95 ARG A CA 1
ATOM 756 C C . ARG A 1 95 ? 17.305 -0.238 3.976 1.00 88.25 95 ARG A C 1
ATOM 758 O O . ARG A 1 95 ? 18.197 -0.293 4.819 1.00 88.25 95 ARG A O 1
ATOM 765 N N . ASP A 1 96 ? 16.785 0.917 3.556 1.00 88.00 96 ASP A N 1
ATOM 766 C CA . ASP A 1 96 ? 17.210 2.228 4.071 1.00 88.00 96 ASP A CA 1
ATOM 767 C C . ASP A 1 96 ? 16.884 2.398 5.563 1.00 88.00 96 ASP A C 1
ATOM 769 O O . ASP A 1 96 ? 17.738 2.817 6.345 1.00 88.00 96 ASP A O 1
ATOM 773 N N . GLN A 1 97 ? 15.681 1.996 5.985 1.00 83.44 97 GLN A N 1
ATOM 774 C CA . GLN A 1 97 ? 15.289 2.019 7.397 1.00 83.44 97 GLN A CA 1
ATOM 775 C C . GLN A 1 97 ? 16.187 1.129 8.255 1.00 83.44 97 GLN A C 1
ATOM 777 O O . GLN A 1 97 ? 16.682 1.575 9.288 1.00 83.44 97 GLN A O 1
ATOM 782 N N . ASN A 1 98 ? 16.462 -0.097 7.808 1.00 79.75 98 ASN A N 1
ATOM 783 C CA . ASN A 1 98 ? 17.350 -1.000 8.531 1.00 79.75 98 ASN A CA 1
ATOM 784 C C . ASN A 1 98 ? 18.780 -0.438 8.618 1.00 79.75 98 ASN A C 1
ATOM 786 O O . ASN A 1 98 ? 19.411 -0.478 9.672 1.00 79.75 98 ASN A O 1
ATOM 790 N N . LYS A 1 99 ? 19.279 0.173 7.536 1.00 78.19 99 LYS A N 1
ATOM 791 C CA . LYS A 1 99 ? 20.591 0.832 7.521 1.00 78.19 99 LYS A CA 1
ATOM 792 C C . LYS A 1 99 ? 20.655 1.995 8.519 1.00 78.19 99 LYS A C 1
ATOM 794 O O . LYS A 1 99 ? 21.661 2.135 9.210 1.00 78.19 99 LYS A O 1
ATOM 799 N N . LYS A 1 100 ? 19.592 2.799 8.629 1.00 74.25 100 LYS A N 1
ATOM 800 C CA . LYS A 1 100 ? 19.477 3.883 9.621 1.00 74.25 100 LYS A CA 1
ATOM 801 C C . LYS A 1 100 ? 19.449 3.359 11.051 1.00 74.25 100 LYS A C 1
ATOM 803 O O . LYS A 1 100 ? 20.131 3.925 11.895 1.00 74.25 100 LYS A O 1
ATOM 808 N N . ILE A 1 101 ? 18.722 2.273 11.312 1.00 74.94 101 ILE A N 1
ATOM 809 C CA . ILE A 1 101 ? 18.690 1.627 12.633 1.00 74.94 101 ILE A CA 1
ATOM 810 C C . ILE A 1 101 ? 20.092 1.144 13.019 1.00 74.94 101 ILE A C 1
ATOM 812 O O . ILE A 1 101 ? 20.561 1.445 14.112 1.00 74.94 101 ILE A O 1
ATOM 816 N N . ILE A 1 102 ? 20.797 0.469 12.105 1.00 71.06 102 ILE A N 1
ATOM 817 C CA . ILE A 1 102 ? 22.166 -0.010 12.345 1.00 71.06 102 ILE A CA 1
ATOM 818 C C . ILE A 1 102 ? 23.130 1.164 12.569 1.00 71.06 102 ILE A C 1
ATOM 820 O O . ILE A 1 102 ? 23.942 1.122 13.490 1.00 71.06 102 ILE A O 1
ATOM 824 N N . GLN A 1 103 ? 23.033 2.237 11.778 1.00 67.88 103 GLN A N 1
ATOM 825 C CA . GLN A 1 103 ? 23.866 3.433 11.956 1.00 67.88 103 GLN A CA 1
ATOM 826 C C . GLN A 1 103 ? 23.576 4.161 13.273 1.00 67.88 103 GLN A C 1
ATOM 828 O O . GLN A 1 103 ? 24.513 4.558 13.958 1.00 67.88 103 GLN A O 1
ATOM 833 N N . ALA A 1 104 ? 22.307 4.292 13.662 1.00 67.31 104 ALA A N 1
ATOM 834 C CA . ALA A 1 104 ? 21.909 4.898 14.930 1.00 67.31 104 ALA A CA 1
ATOM 835 C C . ALA A 1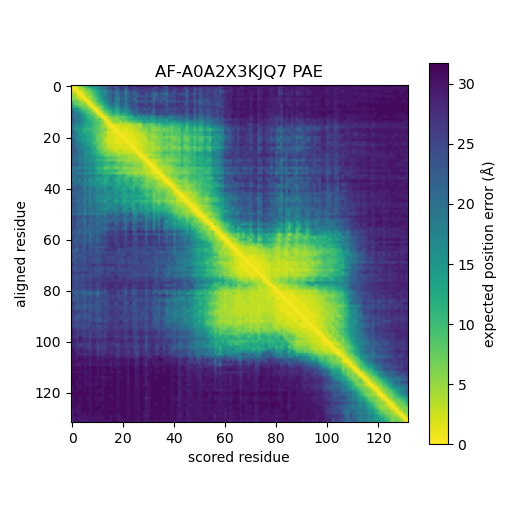 104 ? 22.356 4.056 16.134 1.00 67.31 104 ALA A C 1
ATOM 837 O O . ALA A 1 104 ? 22.820 4.608 17.125 1.00 67.31 104 ALA A O 1
ATOM 838 N N . ALA A 1 105 ? 22.289 2.725 16.032 1.00 66.94 105 ALA A N 1
ATOM 839 C CA . ALA A 1 105 ? 22.803 1.816 17.055 1.00 66.94 105 ALA A CA 1
ATOM 840 C C . ALA A 1 105 ? 24.342 1.837 17.144 1.00 66.94 105 ALA A C 1
ATOM 842 O O . ALA A 1 105 ? 24.906 1.663 18.223 1.00 66.94 105 ALA A O 1
ATOM 843 N N . THR A 1 106 ? 25.022 2.077 16.017 1.00 65.31 106 THR A N 1
ATOM 844 C CA . THR A 1 106 ? 26.488 2.212 15.954 1.00 65.31 106 THR A CA 1
ATOM 845 C C . THR A 1 106 ? 26.953 3.578 16.475 1.00 65.31 106 THR A C 1
ATOM 847 O O . THR A 1 106 ? 28.036 3.687 17.048 1.00 65.31 106 THR A O 1
ATOM 850 N N . TRP A 1 107 ? 26.126 4.620 16.350 1.00 49.88 107 TRP A N 1
ATOM 851 C CA . TRP A 1 107 ? 26.359 5.943 16.931 1.00 49.88 107 TRP A CA 1
ATOM 852 C C . TRP A 1 107 ? 26.038 5.948 18.438 1.00 49.88 107 TRP A C 1
ATOM 854 O O . TRP A 1 107 ? 25.070 6.548 18.901 1.00 49.88 107 TRP A O 1
ATOM 864 N N . ARG A 1 108 ? 26.879 5.281 19.238 1.00 51.25 108 ARG A N 1
ATOM 865 C CA . ARG A 1 108 ? 27.023 5.591 20.670 1.00 51.25 108 ARG A CA 1
ATOM 866 C C . ARG A 1 108 ? 28.006 6.758 20.798 1.00 51.25 108 ARG A C 1
ATOM 868 O O . ARG A 1 108 ? 29.188 6.560 20.517 1.00 51.25 108 ARG A O 1
ATOM 875 N N . PRO A 1 109 ? 27.585 7.960 21.228 1.00 52.50 109 PRO A N 1
ATOM 876 C CA . PRO A 1 109 ? 28.546 8.994 21.575 1.00 52.50 109 PRO A CA 1
ATOM 877 C C . PRO A 1 109 ? 29.319 8.534 22.818 1.00 52.50 109 PRO A C 1
ATOM 879 O O . PRO A 1 109 ? 28.726 8.268 23.862 1.00 52.50 109 PRO A O 1
ATOM 882 N N . SER A 1 110 ? 30.648 8.429 22.718 1.00 52.97 110 SER A N 1
ATOM 883 C CA . SER A 1 110 ? 31.539 8.279 23.877 1.00 52.97 110 SER A CA 1
ATOM 884 C C . SER A 1 110 ? 31.494 9.553 24.722 1.00 52.97 110 SER A C 1
ATOM 886 O O . SER A 1 110 ? 32.388 10.397 24.660 1.00 52.97 110 SER A O 1
ATOM 888 N N . SER A 1 111 ? 30.433 9.738 25.503 1.00 54.19 111 SER A N 1
ATOM 889 C CA . SER A 1 111 ? 30.352 10.820 26.474 1.00 54.19 111 SER A CA 1
ATOM 890 C C . SER A 1 111 ? 30.875 10.347 27.830 1.00 54.19 111 SER A C 1
ATOM 892 O O . SER A 1 111 ? 30.160 9.720 28.602 1.00 54.19 111 SER A O 1
ATOM 894 N N . LYS A 1 112 ? 32.134 10.722 28.090 1.00 54.38 112 LYS A N 1
ATOM 895 C CA . LYS A 1 112 ? 32.638 11.216 29.383 1.00 54.38 112 LYS A CA 1
ATOM 896 C C . LYS A 1 112 ? 32.483 10.257 30.581 1.00 54.38 112 LYS A C 1
ATOM 898 O O . LYS A 1 112 ? 31.617 10.449 31.424 1.00 54.38 112 LYS A O 1
ATOM 903 N N . ILE A 1 113 ? 33.422 9.323 30.745 1.00 50.50 113 ILE A N 1
ATOM 904 C CA . ILE A 1 113 ? 33.781 8.861 32.095 1.00 50.50 113 ILE A CA 1
ATOM 905 C C . ILE A 1 113 ? 34.768 9.901 32.632 1.00 50.50 113 ILE A C 1
ATOM 907 O O . ILE A 1 113 ? 35.951 9.884 32.299 1.00 50.50 113 ILE A O 1
ATOM 911 N N . THR A 1 114 ? 34.266 10.887 33.371 1.00 53.25 114 THR A N 1
ATOM 912 C CA . THR A 1 114 ? 35.112 11.785 34.159 1.00 53.25 114 THR A CA 1
ATOM 913 C C . THR A 1 114 ? 35.742 10.968 35.280 1.00 53.25 114 THR A C 1
ATOM 915 O O . THR A 1 114 ? 35.036 10.434 36.132 1.00 53.25 114 THR A O 1
ATOM 918 N N . SER A 1 115 ? 37.065 10.857 35.268 1.00 46.38 115 SER A N 1
ATOM 919 C CA . SER A 1 115 ? 37.869 10.290 36.346 1.00 46.38 115 SER A CA 1
ATOM 920 C C . SER A 1 115 ? 37.748 11.158 37.604 1.00 46.38 115 SER A C 1
ATOM 922 O O . SER A 1 115 ? 38.524 12.094 37.793 1.00 46.38 115 SER A O 1
ATOM 924 N N . SER A 1 116 ? 36.766 10.882 38.462 1.00 44.25 116 SER A N 1
ATOM 925 C CA . SER A 1 116 ? 36.784 11.351 39.847 1.00 44.25 116 SER A CA 1
ATOM 926 C C . SER A 1 116 ? 37.687 10.417 40.650 1.00 44.25 116 SER A C 1
ATOM 928 O O . SER A 1 116 ? 37.273 9.348 41.095 1.00 44.25 116 SER A O 1
ATOM 930 N N . THR A 1 117 ? 38.949 10.814 40.765 1.00 60.34 117 THR A N 1
ATOM 931 C CA . THR A 1 117 ? 39.942 10.284 41.702 1.00 60.34 117 THR A CA 1
ATOM 932 C C . THR A 1 117 ? 39.349 10.173 43.113 1.00 60.34 117 THR A C 1
ATOM 934 O O . THR A 1 117 ? 38.940 11.200 43.657 1.00 60.34 117 THR A O 1
ATOM 937 N N . PRO A 1 118 ? 39.318 8.991 43.752 1.00 49.31 118 PRO A N 1
ATOM 938 C CA . PRO A 1 118 ? 39.084 8.910 45.186 1.00 49.31 118 PRO A CA 1
ATOM 939 C C . PRO A 1 118 ? 40.366 9.332 45.910 1.00 49.31 118 PRO A C 1
ATOM 941 O O . PRO A 1 118 ? 41.442 8.791 45.656 1.00 49.31 118 PRO A O 1
ATOM 944 N N . GLN A 1 119 ? 40.246 10.329 46.785 1.00 49.19 119 GLN A N 1
ATOM 945 C CA . GLN A 1 119 ? 41.295 10.765 47.700 1.00 49.19 119 GLN A C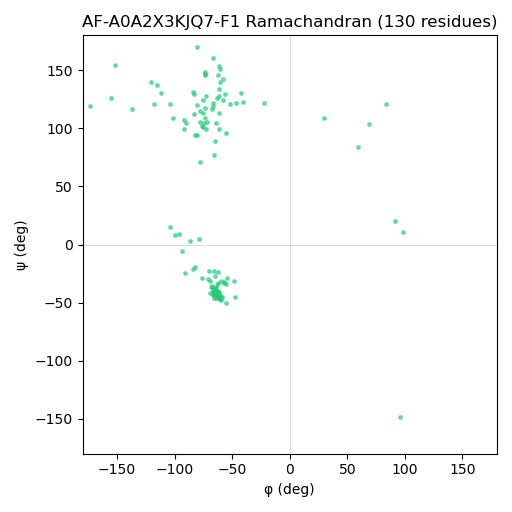A 1
ATOM 946 C C . GLN A 1 119 ? 41.784 9.608 48.578 1.00 49.19 119 GLN A C 1
ATOM 948 O O . GLN A 1 119 ? 41.008 8.915 49.230 1.00 49.19 119 GLN A O 1
ATOM 953 N N . THR A 1 120 ? 43.102 9.461 48.602 1.00 44.94 120 THR A N 1
ATOM 954 C CA . THR A 1 120 ? 43.889 8.651 49.525 1.00 44.94 120 THR A CA 1
ATOM 955 C C . THR A 1 120 ? 43.709 9.123 50.974 1.00 44.94 120 THR A C 1
ATOM 957 O O . THR A 1 120 ? 43.974 10.284 51.277 1.00 44.94 120 THR A O 1
ATOM 960 N N . LEU A 1 121 ? 43.362 8.206 51.878 1.00 50.22 121 LEU A N 1
ATOM 961 C CA . LEU A 1 121 ? 43.680 8.274 53.309 1.00 50.22 121 LEU A CA 1
ATOM 962 C C . LEU A 1 121 ? 44.569 7.060 53.628 1.00 50.22 121 LEU A C 1
ATOM 964 O O . LEU A 1 121 ? 44.136 5.936 53.368 1.00 50.22 121 LEU A O 1
ATOM 968 N N . PRO A 1 122 ? 45.804 7.238 54.129 1.00 56.09 122 PRO A N 1
ATOM 969 C CA . PRO A 1 122 ? 46.661 6.128 54.514 1.00 56.09 122 PRO A CA 1
ATOM 970 C C . PRO A 1 122 ? 46.634 5.960 56.033 1.00 56.09 122 PRO A C 1
ATOM 972 O O . PRO A 1 122 ? 47.239 6.770 56.726 1.00 56.09 122 PRO A O 1
AT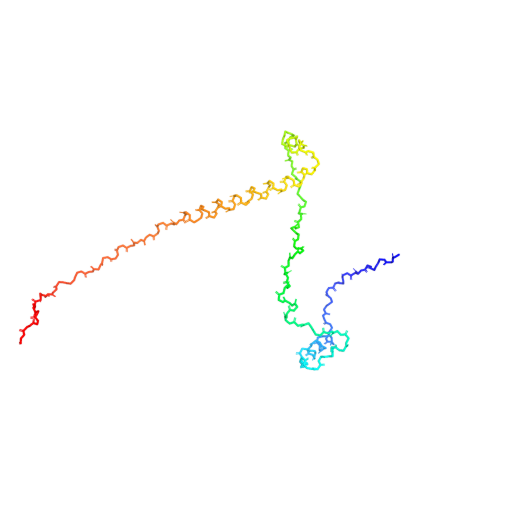OM 975 N N . GLU A 1 123 ? 46.009 4.911 56.576 1.00 44.72 123 GLU A N 1
ATOM 976 C CA . GLU A 1 123 ? 46.322 4.548 57.961 1.00 44.72 123 GLU A CA 1
ATOM 977 C C . GLU A 1 123 ? 46.067 3.080 58.324 1.00 44.72 123 GLU A C 1
ATOM 979 O O . GLU A 1 123 ? 44.956 2.564 58.247 1.00 44.72 123 GLU A O 1
ATOM 984 N N . SER A 1 124 ? 47.143 2.490 58.846 1.00 49.16 124 SER A N 1
ATOM 985 C CA . SER A 1 124 ? 47.239 1.354 59.769 1.00 49.16 124 SER A CA 1
ATOM 986 C C . SER A 1 124 ? 47.188 -0.086 59.229 1.00 49.16 124 SER A C 1
ATOM 988 O O . SER A 1 124 ? 46.252 -0.553 58.592 1.00 49.16 124 SER A O 1
ATOM 990 N N . LEU A 1 125 ? 48.295 -0.768 59.536 1.00 50.62 125 LEU A N 1
ATOM 991 C CA . LEU A 1 125 ? 48.701 -2.145 59.261 1.00 50.62 125 LEU A CA 1
ATOM 992 C C . LEU A 1 125 ? 47.849 -3.209 59.997 1.00 50.62 125 LEU A C 1
ATOM 994 O O . LEU A 1 125 ? 47.263 -2.902 61.034 1.00 50.62 125 LEU A O 1
ATOM 998 N N . PRO A 1 126 ? 47.855 -4.478 59.532 1.00 59.25 126 PRO A N 1
ATOM 999 C CA . PRO A 1 126 ? 47.260 -5.628 60.228 1.00 59.25 126 PRO A CA 1
ATOM 1000 C C . PRO A 1 126 ? 48.196 -6.165 61.335 1.00 59.25 126 PRO A C 1
ATOM 1002 O O . PRO A 1 126 ? 49.377 -5.801 61.358 1.00 59.25 126 PRO A O 1
ATOM 1005 N N . PRO A 1 127 ? 47.736 -7.086 62.211 1.00 51.12 127 PRO A N 1
ATOM 1006 C CA . PRO A 1 127 ? 48.087 -8.489 61.945 1.00 51.12 127 PRO A CA 1
ATOM 1007 C C . PRO A 1 127 ? 47.111 -9.584 62.444 1.00 51.12 127 PRO A C 1
ATOM 1009 O O . PRO A 1 127 ? 46.452 -9.462 63.468 1.00 51.12 127 PRO A O 1
ATOM 1012 N N . ALA A 1 128 ? 47.198 -10.707 61.722 1.00 39.47 128 ALA A N 1
ATOM 1013 C CA . ALA A 1 128 ? 47.219 -12.098 62.191 1.00 39.47 128 ALA A CA 1
ATOM 1014 C C . ALA A 1 128 ? 45.961 -12.738 62.817 1.00 39.47 128 ALA A C 1
ATOM 1016 O O . ALA A 1 128 ? 45.642 -12.583 63.988 1.00 39.47 128 ALA A O 1
ATOM 1017 N N . THR A 1 129 ? 45.337 -13.575 61.988 1.00 51.19 129 THR A N 1
ATOM 1018 C CA . THR A 1 129 ? 45.121 -15.019 62.186 1.00 51.19 129 THR A CA 1
ATOM 1019 C C . THR A 1 129 ? 44.982 -15.556 63.617 1.00 51.19 129 THR A C 1
ATOM 1021 O O . THR A 1 129 ? 45.947 -15.740 64.353 1.00 51.19 129 THR A O 1
ATOM 1024 N N . GLU A 1 130 ? 43.743 -15.939 63.901 1.00 40.16 130 GLU A N 1
ATOM 1025 C CA . GLU A 1 130 ? 43.285 -17.098 64.670 1.00 40.16 130 GLU A CA 1
ATOM 1026 C C . GLU A 1 130 ? 44.302 -18.261 64.766 1.00 40.16 130 GLU A C 1
ATOM 1028 O O . GLU A 1 130 ? 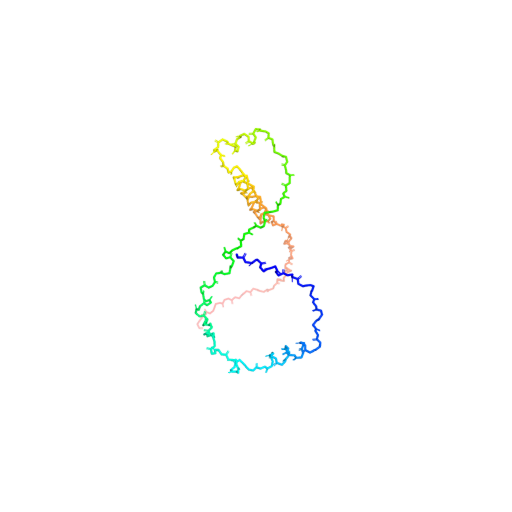44.695 -18.836 63.750 1.00 40.16 130 GLU A O 1
ATOM 1033 N N . SER A 1 131 ? 44.690 -18.656 65.985 1.00 43.00 131 SER A N 1
ATOM 1034 C CA . SER A 1 131 ? 44.984 -20.053 66.351 1.00 43.00 131 SER A CA 1
ATOM 1035 C C . SER A 1 131 ? 45.258 -20.205 67.851 1.00 43.00 131 SER A C 1
ATOM 1037 O O . SER A 1 131 ? 46.280 -19.730 68.345 1.00 43.00 131 SER A O 1
ATOM 1039 N N . ARG A 1 132 ? 44.395 -21.022 68.471 1.00 35.72 132 ARG A N 1
ATOM 1040 C CA . ARG A 1 132 ? 44.515 -21.752 69.746 1.00 35.72 132 ARG A CA 1
ATOM 1041 C C . ARG A 1 132 ? 43.874 -21.150 70.995 1.00 35.72 132 ARG A C 1
ATOM 1043 O O . ARG A 1 132 ? 44.270 -20.050 71.423 1.00 35.72 132 ARG A O 1
#

Radius of gyration: 34.91 Å; Cα contacts (8 Å, |Δi|>4): 8; chains: 1; bounding box: 82×40×90 Å

Organism: Escherichia coli (NCBI:txid562)